Protein AF-A0A6B3H6E8-F1 (afdb_monomer_lite)

pLDDT: mean 89.11, std 13.51, range [50.22, 98.25]

Secondary structure (DSSP, 8-state):
-EEEEPPP-S-S-S-S-EEEEEEEEEEE-SS--TT-EEEEEEEEEEEE----TTSSS-EEEEEEEEEEE-SS-EEEE-HHHHHHPPPPTTTTTHHHHHHHHHHT-GGGHHHHHTT-SSPPPTT--EEEEEEEETTEEEEEEE-SS-EEEEEEE-SS------

Foldseek 3Di:
DEAEDEDDPPPDDPDWDWAKDKDKDWQAFLDPDPPRTAKIKIWIFTWTDDDDPPDPDYTYTYGDWMWMQGPVGIDTDDPVNVVPDDDFQCVVCWSVVQVCCVPVNVVCQVVLLVQDPPRDDPQFPDWGFNTDTQFFTWIWGDHPVDIDITTDGDPGGDPHDD

Sequence (162 aa):
HIHLHAPDDGNHAPSAERVPARLEFTDIAATPVRDRLRARVTVTGLLASPYSTDTEQSTCMEFGQAVLEDAEGRTFVTLEELEEAETDPIAACEAGMLTHLVDDHAELVPLLLRLVHPRPERGMTRAVPLAMDRYGVTLRLEYPNAHEDVRLPFPRPVTEID

Structure (mmCIF, N/CA/C/O backbone):
data_AF-A0A6B3H6E8-F1
#
_entry.id   AF-A0A6B3H6E8-F1
#
loop_
_atom_site.group_PDB
_atom_site.id
_atom_site.type_symbol
_atom_site.label_atom_id
_atom_site.label_alt_id
_atom_site.label_comp_id
_atom_site.label_asym_id
_atom_site.label_entity_id
_atom_site.label_seq_id
_atom_site.pdbx_PDB_ins_code
_atom_site.Cartn_x
_atom_site.Cartn_y
_atom_site.Cartn_z
_atom_site.occupancy
_atom_site.B_iso_or_equiv
_atom_site.auth_seq_id
_atom_site.auth_comp_id
_atom_site.auth_asym_id
_atom_site.auth_atom_id
_atom_site.pdbx_PDB_model_num
ATOM 1 N N . HIS A 1 1 ? 13.146 10.161 -15.178 1.00 69.50 1 HIS A N 1
ATOM 2 C CA . HIS A 1 1 ? 12.179 9.039 -15.150 1.00 69.50 1 HIS A CA 1
ATOM 3 C C . HIS A 1 1 ? 12.819 7.789 -15.749 1.00 69.50 1 HIS A C 1
ATOM 5 O O . HIS A 1 1 ? 13.715 7.937 -16.573 1.00 69.50 1 HIS A O 1
ATOM 11 N N . ILE A 1 2 ? 12.451 6.583 -15.305 1.00 77.94 2 ILE A N 1
ATOM 12 C CA . ILE A 1 2 ? 12.916 5.329 -15.924 1.00 77.94 2 ILE A CA 1
ATOM 13 C C . ILE A 1 2 ? 11.745 4.732 -16.694 1.00 77.94 2 ILE A C 1
ATOM 15 O O . ILE A 1 2 ? 10.659 4.625 -16.132 1.00 77.94 2 ILE A O 1
ATOM 19 N N . HIS A 1 3 ? 11.972 4.363 -17.952 1.00 83.81 3 HIS A N 1
ATOM 20 C CA . HIS A 1 3 ? 10.972 3.705 -18.791 1.00 83.81 3 HIS A CA 1
ATOM 21 C C . HIS A 1 3 ? 11.339 2.240 -18.948 1.00 83.81 3 HIS A C 1
ATOM 23 O O . HIS A 1 3 ? 12.437 1.917 -19.413 1.00 83.81 3 HIS A O 1
ATOM 29 N N . LEU A 1 4 ? 10.428 1.370 -18.525 1.00 86.25 4 LEU A N 1
ATOM 30 C CA . LEU A 1 4 ? 10.544 -0.066 -18.728 1.00 86.25 4 LEU A CA 1
ATOM 31 C C . LEU A 1 4 ? 10.110 -0.393 -20.158 1.00 86.25 4 LEU A C 1
ATOM 33 O O . LEU A 1 4 ? 9.165 0.201 -20.668 1.00 86.25 4 LEU A O 1
ATOM 37 N N . HIS A 1 5 ? 10.809 -1.315 -20.807 1.00 84.19 5 HIS A N 1
ATOM 38 C CA . HIS A 1 5 ? 10.399 -1.867 -22.095 1.00 84.19 5 HIS A CA 1
ATOM 39 C C . HIS A 1 5 ? 10.593 -3.377 -22.096 1.00 84.19 5 HIS A C 1
ATOM 41 O O . HIS A 1 5 ? 11.414 -3.908 -21.340 1.00 84.19 5 HIS A O 1
ATOM 47 N N . ALA A 1 6 ? 9.834 -4.052 -22.955 1.00 83.94 6 ALA A N 1
ATOM 48 C CA . ALA A 1 6 ? 9.992 -5.475 -23.188 1.00 83.94 6 ALA A CA 1
ATOM 49 C C . ALA A 1 6 ? 11.427 -5.801 -23.651 1.00 83.94 6 ALA A C 1
ATOM 51 O O . ALA A 1 6 ? 12.063 -4.965 -24.307 1.00 83.94 6 ALA A O 1
ATOM 52 N N . PRO A 1 7 ? 11.940 -6.999 -23.323 1.00 78.38 7 PRO A N 1
ATOM 53 C CA . PRO A 1 7 ? 13.197 -7.482 -23.875 1.00 78.38 7 PRO A CA 1
ATOM 54 C C . PRO A 1 7 ? 13.175 -7.432 -25.406 1.00 78.38 7 PRO A C 1
ATOM 56 O O . PRO A 1 7 ? 12.206 -7.840 -26.038 1.00 78.38 7 PRO A O 1
ATOM 59 N N . ASP A 1 8 ? 14.236 -6.885 -25.999 1.00 70.69 8 ASP A N 1
ATOM 60 C CA . ASP A 1 8 ? 14.385 -6.798 -27.455 1.00 70.69 8 ASP A CA 1
ATOM 61 C C . ASP A 1 8 ? 14.582 -8.209 -28.031 1.00 70.69 8 ASP A C 1
ATOM 63 O O . ASP A 1 8 ? 15.484 -8.929 -27.599 1.00 70.69 8 ASP A O 1
ATOM 67 N N . ASP A 1 9 ? 13.807 -8.577 -29.056 1.00 61.03 9 ASP A N 1
ATOM 68 C CA . ASP A 1 9 ? 13.874 -9.877 -29.754 1.00 61.03 9 ASP A CA 1
ATOM 69 C C . ASP A 1 9 ? 15.199 -10.096 -30.530 1.00 61.03 9 ASP A C 1
ATOM 71 O O . ASP A 1 9 ? 15.347 -11.043 -31.305 1.00 61.03 9 ASP A O 1
ATOM 75 N N . GLY A 1 10 ? 16.192 -9.220 -30.344 1.00 55.22 10 GLY A N 1
ATOM 76 C CA . GLY A 1 10 ? 17.532 -9.335 -30.917 1.00 55.22 10 GLY A CA 1
ATOM 77 C C . GLY A 1 10 ? 17.639 -8.885 -32.375 1.00 55.22 10 GLY A C 1
ATOM 78 O O . GLY A 1 10 ? 18.626 -9.210 -33.035 1.00 55.22 10 GLY A O 1
ATOM 79 N N . ASN A 1 11 ? 16.653 -8.143 -32.893 1.00 50.91 11 ASN A N 1
ATOM 80 C CA . ASN A 1 11 ? 16.616 -7.730 -34.302 1.00 50.91 11 ASN A CA 1
ATOM 81 C C . ASN A 1 11 ? 17.243 -6.343 -34.570 1.00 50.91 11 ASN A C 1
ATOM 83 O O . ASN A 1 11 ? 17.236 -5.871 -35.709 1.00 50.91 11 ASN A O 1
ATOM 87 N N . HIS A 1 12 ? 17.810 -5.693 -33.546 1.00 50.56 12 HIS A N 1
ATOM 88 C CA . HIS A 1 12 ? 18.496 -4.405 -33.662 1.00 50.56 12 HIS A CA 1
ATOM 89 C C . HIS A 1 12 ? 20.021 -4.554 -33.544 1.00 50.56 12 HIS A C 1
ATOM 91 O O . HIS A 1 12 ? 20.542 -5.331 -32.745 1.00 50.56 12 HIS A O 1
ATOM 97 N N . ALA A 1 13 ? 20.751 -3.808 -34.383 1.00 50.53 13 ALA A N 1
ATOM 98 C CA . ALA A 1 13 ? 22.213 -3.816 -34.444 1.00 50.53 13 ALA A CA 1
ATOM 99 C C . ALA A 1 13 ? 22.861 -3.537 -33.064 1.00 50.53 13 ALA A C 1
ATOM 101 O O . ALA A 1 13 ? 22.312 -2.768 -32.274 1.00 50.53 13 ALA A O 1
ATOM 102 N N . PRO A 1 14 ? 24.043 -4.109 -32.758 1.00 56.84 14 PRO A N 1
ATOM 103 C CA . PRO A 1 14 ? 24.656 -3.973 -31.442 1.00 56.84 14 PRO A CA 1
ATOM 104 C C . PRO A 1 14 ? 25.255 -2.571 -31.304 1.00 56.84 14 PRO A C 1
ATOM 106 O O . PRO A 1 14 ? 26.326 -2.307 -31.850 1.00 56.84 14 PRO A O 1
ATOM 109 N N . SER A 1 15 ? 24.581 -1.647 -30.614 1.00 57.75 15 SER A N 1
ATOM 110 C CA . SER A 1 15 ? 25.103 -0.274 -30.508 1.00 57.75 15 SER A CA 1
ATOM 111 C C . SER A 1 15 ? 24.977 0.409 -29.146 1.00 57.75 15 SER A C 1
ATOM 113 O O . SER A 1 15 ? 25.135 1.623 -29.082 1.00 57.75 15 SER A O 1
ATOM 115 N N . ALA A 1 16 ? 24.772 -0.323 -28.049 1.00 60.94 16 ALA A N 1
ATOM 116 C CA . ALA A 1 16 ? 24.814 0.267 -26.710 1.00 60.94 16 ALA A CA 1
ATOM 117 C C . ALA A 1 16 ? 25.364 -0.712 -25.669 1.00 60.94 16 ALA A C 1
ATOM 119 O O . ALA A 1 16 ? 24.997 -1.888 -25.655 1.00 60.94 16 ALA A O 1
ATOM 120 N N . GLU A 1 17 ? 26.232 -0.218 -24.785 1.00 70.00 17 GLU A N 1
ATOM 121 C CA . GLU A 1 17 ? 26.650 -0.931 -23.577 1.00 70.00 17 GLU A CA 1
ATOM 122 C C . GLU A 1 17 ? 25.407 -1.215 -22.720 1.00 70.00 17 GLU A C 1
ATOM 124 O O . GLU A 1 17 ? 24.697 -0.289 -22.321 1.00 70.00 17 GLU A O 1
ATOM 129 N N . ARG A 1 18 ? 25.117 -2.502 -22.487 1.00 77.38 18 ARG A N 1
ATOM 130 C CA . ARG A 1 18 ? 24.018 -2.942 -21.622 1.00 77.38 18 ARG A CA 1
ATOM 131 C C . ARG A 1 18 ? 24.553 -3.155 -20.214 1.00 77.38 18 ARG A C 1
ATOM 133 O O . ARG A 1 18 ? 25.409 -4.013 -20.001 1.00 77.38 18 ARG A O 1
ATOM 140 N N . VAL A 1 19 ? 24.046 -2.387 -19.257 1.00 88.12 19 VAL A N 1
ATOM 141 C CA . VAL A 1 19 ? 24.495 -2.426 -17.859 1.00 88.12 19 VAL A CA 1
ATOM 142 C C . VAL A 1 19 ? 23.414 -3.080 -17.000 1.00 88.12 19 VAL A C 1
ATOM 144 O O . VAL A 1 19 ? 22.313 -2.534 -16.918 1.00 88.12 19 VAL A O 1
ATOM 147 N N . PRO A 1 20 ? 23.680 -4.219 -16.333 1.00 91.31 20 PRO A N 1
ATOM 148 C CA . PRO A 1 20 ? 22.740 -4.792 -15.378 1.00 91.31 20 PRO A CA 1
ATOM 149 C C . PRO A 1 20 ? 22.399 -3.801 -14.268 1.00 91.31 20 PRO A C 1
ATOM 151 O O . PRO A 1 20 ? 23.289 -3.215 -13.651 1.00 91.31 20 PRO A O 1
ATOM 154 N N . ALA A 1 21 ? 21.110 -3.638 -13.998 1.00 91.50 21 ALA A N 1
ATOM 155 C CA . ALA A 1 21 ? 20.614 -2.716 -12.991 1.00 91.50 21 ALA A CA 1
ATOM 156 C C . ALA A 1 21 ? 19.526 -3.344 -12.125 1.00 91.50 21 ALA A C 1
ATOM 158 O O . ALA A 1 21 ? 18.790 -4.244 -12.540 1.00 91.50 21 ALA A O 1
ATOM 159 N N . ARG A 1 22 ? 19.434 -2.824 -10.900 1.00 95.12 22 ARG A N 1
ATOM 160 C CA . ARG A 1 22 ? 18.408 -3.153 -9.917 1.00 95.12 22 ARG A CA 1
ATOM 161 C C . ARG A 1 22 ? 17.840 -1.862 -9.344 1.00 95.12 22 ARG A C 1
ATOM 163 O O . ARG A 1 22 ? 18.594 -1.031 -8.843 1.00 95.12 22 ARG A O 1
ATOM 170 N N . LEU A 1 23 ? 16.526 -1.719 -9.418 1.00 94.50 23 LEU A N 1
ATOM 171 C CA . LEU A 1 23 ? 15.762 -0.638 -8.813 1.00 94.50 23 LEU A CA 1
ATOM 172 C C . LEU A 1 23 ? 15.026 -1.199 -7.601 1.00 94.50 23 LEU A C 1
ATOM 174 O O . LEU A 1 23 ? 14.370 -2.233 -7.707 1.00 94.50 23 LEU A O 1
ATOM 178 N N . GLU A 1 24 ? 15.144 -0.528 -6.461 1.00 96.62 24 GLU A N 1
ATOM 179 C CA . GLU A 1 24 ? 14.449 -0.896 -5.227 1.00 96.62 24 GLU A CA 1
ATOM 180 C C . GLU A 1 24 ? 13.543 0.258 -4.804 1.00 96.62 24 GLU A C 1
ATOM 182 O O . GLU A 1 24 ? 14.010 1.366 -4.535 1.00 96.62 24 GLU A O 1
ATOM 187 N N . PHE A 1 25 ? 12.244 -0.012 -4.734 1.00 95.62 25 PHE A N 1
ATOM 188 C CA . PHE A 1 25 ? 11.224 0.912 -4.260 1.00 95.62 25 PHE A CA 1
ATOM 189 C C . PHE A 1 25 ? 10.725 0.413 -2.915 1.00 95.62 25 PHE A C 1
ATOM 191 O O . PHE A 1 25 ? 10.404 -0.762 -2.763 1.00 95.62 25 PHE A O 1
ATOM 198 N N . THR A 1 26 ? 10.697 1.295 -1.926 1.00 96.75 26 THR A N 1
ATOM 199 C CA . THR A 1 26 ? 10.308 0.950 -0.559 1.00 96.75 26 THR A CA 1
ATOM 200 C C . THR A 1 26 ? 9.131 1.819 -0.170 1.00 96.75 26 THR A C 1
ATOM 202 O O . THR A 1 26 ? 9.270 3.039 -0.098 1.00 96.75 26 THR A O 1
ATOM 205 N N . ASP A 1 27 ? 7.993 1.188 0.084 1.00 96.50 27 ASP A N 1
ATOM 206 C CA . ASP A 1 27 ? 6.793 1.862 0.543 1.00 96.50 27 ASP A CA 1
ATOM 207 C C . ASP A 1 27 ? 6.737 1.855 2.077 1.00 96.50 27 ASP A C 1
ATOM 209 O O . ASP A 1 27 ? 6.699 0.803 2.725 1.00 96.50 27 ASP A O 1
ATOM 213 N N . ILE A 1 28 ? 6.779 3.050 2.662 1.00 96.88 28 ILE A N 1
ATOM 214 C CA . ILE A 1 28 ? 6.848 3.270 4.104 1.00 96.88 28 ILE A CA 1
ATOM 215 C C . ILE A 1 28 ? 5.562 3.953 4.559 1.00 96.88 28 ILE A C 1
ATOM 217 O O . ILE A 1 28 ? 5.200 5.004 4.036 1.00 96.88 28 ILE A O 1
ATOM 221 N N . ALA A 1 29 ? 4.917 3.399 5.585 1.00 96.81 29 ALA A N 1
ATOM 222 C CA . ALA A 1 29 ? 3.712 3.969 6.173 1.00 96.81 29 ALA A CA 1
ATOM 223 C C . ALA A 1 29 ? 3.940 5.422 6.628 1.00 96.81 29 ALA A C 1
ATOM 225 O O . ALA A 1 29 ? 4.937 5.730 7.291 1.00 96.81 29 ALA A O 1
ATOM 226 N N . ALA A 1 30 ? 2.985 6.297 6.306 1.00 95.94 30 ALA A N 1
ATOM 227 C CA . ALA A 1 30 ? 3.048 7.722 6.634 1.00 95.94 30 ALA A CA 1
ATOM 228 C C . ALA A 1 30 ? 2.897 7.996 8.142 1.00 95.94 30 ALA A C 1
ATOM 230 O O . ALA A 1 30 ? 3.470 8.944 8.674 1.00 95.94 30 ALA A O 1
ATOM 231 N N . THR A 1 31 ? 2.153 7.146 8.850 1.00 95.25 31 THR A N 1
ATOM 232 C CA . THR A 1 31 ? 1.894 7.290 10.289 1.00 95.25 31 THR A CA 1
ATOM 233 C C . THR A 1 31 ? 2.962 6.597 11.148 1.00 95.25 31 THR A C 1
ATOM 235 O O . THR A 1 31 ? 3.538 5.593 10.718 1.00 95.25 31 THR A O 1
ATOM 238 N N . PRO A 1 32 ? 3.195 7.044 12.397 1.00 93.56 32 PRO A N 1
ATOM 239 C CA . PRO A 1 32 ? 4.156 6.416 13.302 1.00 93.56 32 PRO A CA 1
ATOM 240 C C . PRO A 1 32 ? 3.614 5.093 13.872 1.00 93.56 32 PRO A C 1
ATOM 242 O O . PRO A 1 32 ? 2.987 5.070 14.937 1.00 93.56 32 PRO A O 1
ATOM 245 N N . VAL A 1 33 ? 3.884 4.003 13.151 1.00 94.75 33 VAL A N 1
ATOM 246 C CA . VAL A 1 33 ? 3.537 2.614 13.501 1.00 94.75 33 VAL A CA 1
ATOM 247 C C . VAL A 1 33 ? 4.777 1.742 13.679 1.00 94.75 33 VAL A C 1
ATOM 249 O O . VAL A 1 33 ? 5.835 2.007 13.095 1.00 94.75 33 VAL A O 1
ATOM 252 N N . ARG A 1 34 ? 4.645 0.665 14.458 1.0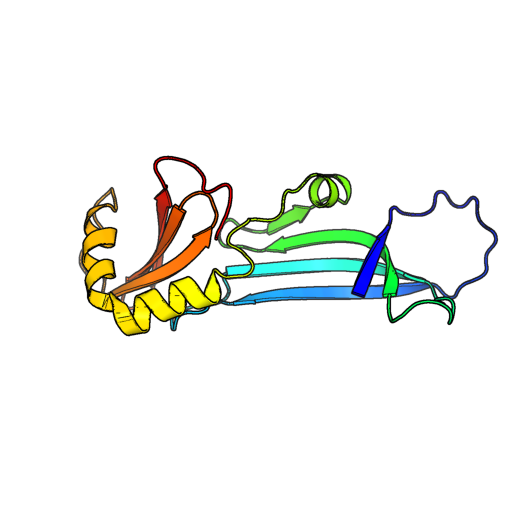0 93.00 34 ARG A N 1
ATOM 253 C CA . ARG A 1 34 ? 5.602 -0.448 14.471 1.00 93.00 34 ARG A CA 1
ATOM 254 C C . ARG A 1 34 ? 5.713 -1.050 13.067 1.00 93.00 34 ARG A C 1
ATOM 256 O O . ARG A 1 34 ? 4.711 -1.128 12.367 1.00 93.00 34 ARG A O 1
ATOM 263 N N . ASP A 1 35 ? 6.910 -1.494 12.677 1.00 93.88 35 ASP A N 1
ATOM 264 C CA . ASP A 1 35 ? 7.178 -2.219 11.422 1.00 93.88 35 ASP A CA 1
ATOM 265 C C . ASP A 1 35 ? 6.616 -1.520 10.172 1.0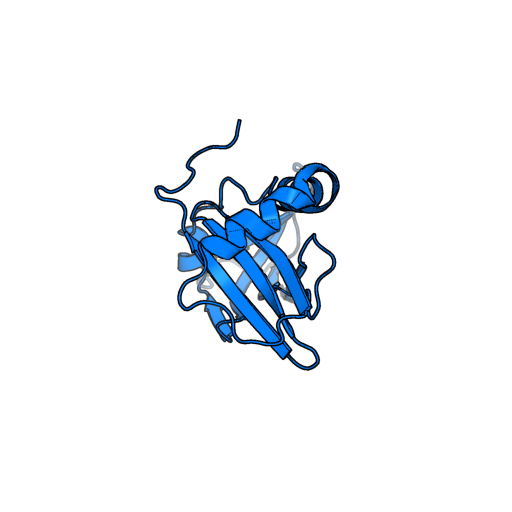0 93.88 35 ASP A C 1
ATOM 267 O O . ASP A 1 35 ? 5.921 -2.109 9.352 1.00 93.88 35 ASP A O 1
ATOM 271 N N . ARG A 1 36 ? 6.922 -0.225 10.033 1.00 95.50 36 ARG A N 1
ATOM 272 C CA . ARG A 1 36 ? 6.355 0.693 9.025 1.00 95.50 36 ARG A CA 1
ATOM 273 C C . ARG A 1 36 ? 6.633 0.372 7.546 1.00 95.50 36 ARG A C 1
ATOM 275 O O . ARG A 1 36 ? 6.271 1.177 6.697 1.00 95.50 36 ARG A O 1
ATOM 282 N N . LEU A 1 37 ? 7.324 -0.719 7.226 1.00 95.88 37 LEU A N 1
ATOM 283 C CA . LEU A 1 37 ? 7.523 -1.150 5.842 1.00 95.88 37 LEU A CA 1
ATOM 284 C C . LEU A 1 37 ? 6.244 -1.843 5.370 1.00 95.88 37 LEU A C 1
ATOM 286 O O . LEU A 1 37 ? 5.909 -2.897 5.900 1.00 95.88 37 LEU A O 1
ATOM 290 N N . ARG A 1 38 ? 5.539 -1.248 4.406 1.00 95.94 38 ARG A N 1
ATOM 291 C CA . ARG A 1 38 ? 4.298 -1.817 3.861 1.00 95.94 38 ARG A CA 1
ATOM 292 C C . ARG A 1 38 ? 4.589 -2.778 2.724 1.00 95.94 38 ARG A C 1
ATOM 294 O O . ARG A 1 38 ? 4.095 -3.897 2.724 1.00 95.94 38 ARG A O 1
ATOM 301 N N . ALA A 1 39 ? 5.435 -2.339 1.798 1.00 97.12 39 ALA A N 1
ATOM 302 C CA . ALA A 1 39 ? 5.846 -3.137 0.661 1.00 97.12 39 ALA A CA 1
ATOM 303 C C . ALA A 1 39 ? 7.244 -2.747 0.174 1.00 97.12 39 ALA A C 1
ATOM 305 O O . ALA A 1 39 ? 7.742 -1.642 0.415 1.00 97.12 39 ALA A O 1
ATOM 306 N N . ARG A 1 40 ? 7.884 -3.655 -0.556 1.00 98.00 40 ARG A N 1
ATOM 307 C CA . ARG A 1 40 ? 9.112 -3.398 -1.301 1.00 98.00 40 ARG A CA 1
ATOM 308 C C . ARG A 1 40 ? 9.017 -4.017 -2.681 1.00 98.00 40 ARG A C 1
ATOM 310 O O . ARG A 1 40 ? 8.729 -5.199 -2.813 1.00 98.00 40 ARG A O 1
ATOM 317 N N . VAL A 1 41 ? 9.315 -3.223 -3.700 1.00 97.75 41 VAL A N 1
ATOM 318 C CA . VAL A 1 41 ? 9.377 -3.683 -5.086 1.00 97.75 41 VAL A CA 1
ATOM 319 C C . VAL A 1 41 ? 10.822 -3.663 -5.541 1.00 97.75 41 VAL A C 1
ATOM 321 O O . VAL A 1 41 ? 11.500 -2.641 -5.445 1.00 97.75 41 VAL A O 1
ATOM 324 N N . THR A 1 42 ? 11.296 -4.792 -6.050 1.00 97.88 42 THR A N 1
ATOM 325 C CA . THR A 1 42 ? 12.607 -4.902 -6.686 1.00 97.88 42 THR A CA 1
ATOM 326 C C . THR A 1 42 ? 12.417 -5.177 -8.166 1.00 97.88 42 THR A C 1
ATOM 328 O O . THR A 1 42 ? 11.887 -6.224 -8.521 1.00 97.88 42 THR A O 1
ATOM 331 N N . VAL A 1 43 ? 12.886 -4.276 -9.028 1.00 96.69 43 VAL A N 1
ATOM 332 C CA . VAL A 1 43 ? 12.894 -4.456 -10.486 1.00 96.69 43 VAL A CA 1
ATOM 333 C C . VAL A 1 43 ? 14.329 -4.666 -10.945 1.00 96.69 43 VAL A C 1
ATOM 335 O O . VAL A 1 43 ? 15.215 -3.889 -10.596 1.00 96.69 43 VAL A O 1
ATOM 338 N N . THR A 1 44 ? 14.583 -5.709 -11.727 1.00 95.81 44 THR A N 1
ATOM 339 C CA . THR A 1 44 ? 15.904 -5.971 -12.320 1.00 95.81 44 THR A CA 1
ATOM 340 C C . THR A 1 44 ? 15.811 -6.056 -13.831 1.00 95.81 44 THR A C 1
ATOM 342 O O . THR A 1 44 ? 14.759 -6.386 -14.379 1.00 95.81 44 THR A O 1
ATOM 345 N N . GLY A 1 45 ? 16.912 -5.739 -14.500 1.00 93.56 45 GLY A N 1
ATOM 346 C CA . GLY A 1 45 ? 16.935 -5.604 -15.947 1.00 93.56 45 GLY A CA 1
ATOM 347 C C . GLY A 1 45 ? 18.246 -5.021 -16.449 1.00 93.56 45 GLY A C 1
ATOM 348 O O . GLY A 1 45 ? 19.238 -4.984 -15.715 1.00 93.56 45 GLY A O 1
ATOM 349 N N . LEU A 1 46 ? 18.249 -4.557 -17.694 1.00 91.62 46 LEU A N 1
ATOM 350 C CA . LEU A 1 46 ? 19.432 -3.995 -18.344 1.00 91.62 46 LEU A CA 1
ATOM 351 C C . LEU A 1 46 ? 19.179 -2.533 -18.716 1.00 91.62 46 LEU A C 1
ATOM 353 O O . LEU A 1 46 ? 18.222 -2.218 -19.413 1.00 91.62 46 LEU A O 1
ATOM 357 N N . LEU A 1 47 ? 20.043 -1.623 -18.278 1.00 87.00 47 LEU A N 1
ATOM 358 C CA . LEU A 1 47 ? 20.057 -0.250 -18.776 1.00 87.00 47 LEU A CA 1
ATOM 359 C C . LEU A 1 47 ? 20.737 -0.216 -20.141 1.00 87.00 47 LEU A C 1
ATOM 361 O O . LEU A 1 47 ? 21.825 -0.770 -20.298 1.00 87.00 47 LEU A O 1
ATOM 365 N N . ALA A 1 48 ? 20.132 0.482 -21.095 1.00 73.12 48 ALA A N 1
ATOM 366 C CA . ALA A 1 48 ? 20.758 0.811 -22.372 1.00 73.12 48 ALA A CA 1
ATOM 367 C C . ALA A 1 48 ? 21.168 2.298 -22.384 1.00 73.12 48 ALA A C 1
ATOM 369 O O . ALA A 1 48 ? 20.436 3.145 -21.871 1.00 73.12 48 ALA A O 1
ATOM 370 N N . SER A 1 49 ? 22.324 2.636 -22.969 1.00 58.66 49 SER A N 1
ATOM 371 C CA . SER A 1 49 ? 22.819 4.023 -23.098 1.00 58.66 49 SER A CA 1
ATOM 372 C C . SER A 1 49 ? 23.060 4.428 -24.570 1.00 58.66 49 SER A C 1
ATOM 374 O O . SER A 1 49 ? 23.635 3.606 -25.282 1.00 58.66 49 SER A O 1
ATOM 376 N N . PRO A 1 50 ? 22.755 5.667 -25.043 1.00 55.59 50 PRO A N 1
ATOM 377 C CA . PRO A 1 50 ? 22.053 6.760 -24.372 1.00 55.59 50 PRO A CA 1
ATOM 378 C C . PRO A 1 50 ? 20.861 7.357 -25.151 1.00 55.59 50 PRO A C 1
ATOM 380 O O . PRO A 1 50 ? 20.800 7.440 -26.374 1.00 55.59 50 PRO A O 1
ATOM 383 N N . TYR A 1 51 ? 19.956 7.875 -24.339 1.00 51.25 51 TYR A N 1
ATOM 384 C CA . TYR A 1 51 ? 19.151 9.076 -24.517 1.00 51.25 51 TYR A CA 1
ATOM 385 C C . TYR A 1 51 ? 19.629 10.134 -25.549 1.00 51.25 51 TYR A C 1
ATOM 387 O O . TYR A 1 51 ? 20.816 10.451 -25.619 1.00 51.25 51 TYR A O 1
ATOM 395 N N . SER A 1 52 ? 18.677 10.754 -26.267 1.00 50.53 52 SER A N 1
ATOM 396 C CA . SER A 1 52 ? 18.864 11.920 -27.156 1.00 50.53 52 SER A CA 1
ATOM 397 C C . SER A 1 52 ? 18.655 13.244 -26.401 1.00 50.53 52 SER A C 1
ATOM 399 O O . SER A 1 52 ? 17.730 13.367 -25.600 1.00 50.53 52 SER A O 1
ATOM 401 N N . THR A 1 53 ? 19.477 14.257 -26.690 1.00 50.22 53 THR A N 1
ATOM 402 C CA . THR A 1 53 ? 19.492 15.584 -26.037 1.00 50.22 53 THR A CA 1
ATOM 403 C C . THR A 1 53 ? 18.271 16.474 -26.315 1.00 50.22 53 THR A C 1
ATOM 405 O O . THR A 1 53 ? 18.228 17.588 -25.804 1.00 50.22 53 THR A O 1
ATOM 408 N N . ASP A 1 54 ? 17.291 16.010 -27.096 1.00 55.34 54 ASP A N 1
ATOM 409 C CA . ASP A 1 54 ? 16.068 16.768 -27.426 1.00 55.34 54 ASP A CA 1
ATOM 410 C C . ASP A 1 54 ? 14.920 16.585 -26.418 1.00 55.34 54 ASP A C 1
ATOM 412 O O . ASP A 1 54 ? 13.859 17.187 -26.568 1.00 55.34 54 ASP A O 1
ATOM 416 N N . THR A 1 55 ? 15.102 15.770 -25.376 1.00 53.53 55 THR A N 1
ATOM 417 C CA . THR A 1 55 ? 14.081 15.574 -24.335 1.00 53.53 55 THR A CA 1
ATOM 418 C C . THR A 1 55 ? 14.686 15.760 -22.944 1.00 53.53 55 THR A C 1
ATOM 420 O O . THR A 1 55 ? 15.885 15.576 -22.743 1.00 53.53 55 THR A O 1
ATOM 423 N N . GLU A 1 56 ? 13.875 16.151 -21.963 1.00 52.09 56 GLU A N 1
ATOM 424 C CA . GLU A 1 56 ? 14.301 16.266 -20.567 1.00 52.09 56 GLU A CA 1
ATOM 425 C C . GLU A 1 56 ? 14.155 14.911 -19.824 1.00 52.09 56 GLU A C 1
ATOM 427 O O . GLU A 1 56 ? 13.061 14.439 -19.529 1.00 52.09 56 GLU A O 1
ATOM 432 N N . GLN A 1 57 ? 15.299 14.274 -19.535 1.00 57.00 57 GLN A N 1
ATOM 433 C CA . GLN A 1 57 ? 15.579 13.270 -18.489 1.00 57.00 57 GLN A CA 1
ATOM 434 C C . GLN A 1 57 ? 14.750 11.962 -18.408 1.00 57.00 57 GLN A C 1
ATOM 436 O O . GLN A 1 57 ? 14.045 11.708 -17.420 1.00 57.00 57 GLN A O 1
ATOM 441 N N . SER A 1 58 ? 14.935 11.032 -19.352 1.00 60.66 58 SER A N 1
ATOM 442 C CA . SER A 1 58 ? 14.359 9.678 -19.258 1.00 60.66 58 SER A CA 1
ATOM 443 C C . SER A 1 58 ? 15.332 8.547 -19.646 1.00 60.66 58 SER A C 1
ATOM 445 O O . SER A 1 58 ? 15.800 8.501 -20.773 1.00 60.66 58 SER A O 1
ATOM 447 N N . THR A 1 59 ? 15.635 7.615 -18.731 1.00 74.56 59 THR A N 1
ATOM 448 C CA . THR A 1 59 ? 16.530 6.457 -18.974 1.00 74.56 59 THR A CA 1
ATOM 449 C C . THR A 1 59 ? 15.715 5.206 -19.308 1.00 74.56 59 THR A C 1
ATOM 451 O O . THR A 1 59 ? 14.793 4.873 -18.566 1.00 74.56 59 THR A O 1
ATOM 454 N N . CYS A 1 60 ? 16.057 4.481 -20.377 1.00 81.06 60 CYS A N 1
ATOM 455 C CA . CYS A 1 60 ? 15.385 3.227 -20.735 1.00 81.06 60 CYS A CA 1
ATOM 456 C C . CYS A 1 60 ? 16.023 2.019 -20.037 1.00 81.06 60 CYS A C 1
ATOM 458 O O . CYS A 1 60 ? 17.249 1.887 -19.987 1.00 81.06 60 CYS A O 1
ATOM 460 N N . MET A 1 61 ? 15.178 1.119 -19.539 1.00 87.69 61 MET A N 1
ATOM 461 C CA . MET A 1 61 ? 15.567 -0.132 -18.898 1.00 87.69 61 MET A CA 1
ATOM 462 C C . MET A 1 61 ? 14.782 -1.292 -19.502 1.00 87.69 61 MET A C 1
ATOM 464 O O . MET A 1 61 ? 13.556 -1.268 -19.535 1.00 87.69 61 MET A O 1
ATOM 468 N N . GLU A 1 62 ? 15.497 -2.294 -19.991 1.00 90.81 62 GLU A N 1
ATOM 469 C CA . GLU A 1 62 ? 14.931 -3.555 -20.453 1.00 90.81 62 GLU A CA 1
ATOM 470 C C . GLU A 1 62 ? 14.453 -4.339 -19.234 1.00 90.81 62 GLU A C 1
ATOM 472 O O . GLU A 1 62 ? 15.236 -4.570 -18.307 1.00 90.81 62 GLU A O 1
ATOM 477 N N . PHE A 1 63 ? 13.179 -4.715 -19.207 1.00 92.62 63 PHE A N 1
ATOM 478 C CA . PHE A 1 63 ? 12.595 -5.426 -18.080 1.00 92.62 63 PHE A CA 1
ATOM 479 C C . PHE A 1 63 ? 13.085 -6.876 -18.030 1.00 92.62 63 PHE A C 1
ATOM 481 O O . PHE A 1 63 ? 12.911 -7.633 -18.980 1.00 92.62 63 PHE A O 1
ATOM 488 N N . GLY A 1 64 ? 13.670 -7.279 -16.900 1.00 93.56 64 GLY A N 1
ATOM 489 C CA . GLY A 1 64 ? 14.009 -8.675 -16.628 1.00 93.56 64 GLY A CA 1
ATOM 490 C C . GLY A 1 64 ? 12.969 -9.354 -15.739 1.00 93.56 64 GLY A C 1
ATOM 491 O O . GLY A 1 64 ? 12.372 -10.355 -16.117 1.00 93.56 64 GLY A O 1
ATOM 492 N N . GLN A 1 65 ? 12.773 -8.821 -14.534 1.00 95.06 65 GLN A N 1
ATOM 493 C CA . GLN A 1 65 ? 11.802 -9.325 -13.554 1.00 95.06 65 GLN A CA 1
ATOM 494 C C . GLN A 1 65 ? 11.474 -8.239 -12.530 1.00 95.06 65 GLN A C 1
ATOM 496 O O . GLN A 1 65 ? 12.337 -7.411 -12.207 1.00 95.06 65 GLN A O 1
ATOM 501 N N . ALA A 1 66 ? 10.277 -8.311 -11.954 1.00 97.50 66 ALA A N 1
ATOM 502 C CA . ALA A 1 66 ? 9.907 -7.574 -10.758 1.00 97.50 66 ALA A CA 1
ATOM 503 C C . ALA A 1 66 ? 9.459 -8.533 -9.650 1.00 97.50 66 ALA A C 1
ATOM 505 O O . ALA A 1 66 ? 8.814 -9.549 -9.906 1.00 97.50 66 ALA A O 1
ATOM 506 N N . VAL A 1 67 ? 9.818 -8.206 -8.412 1.00 98.25 67 VAL A N 1
ATOM 507 C CA . VAL A 1 67 ? 9.379 -8.911 -7.205 1.00 98.25 67 VAL A CA 1
ATOM 508 C C . VAL A 1 67 ? 8.739 -7.896 -6.273 1.00 98.25 67 VAL A C 1
ATOM 510 O O . VAL A 1 67 ? 9.398 -6.926 -5.893 1.00 98.25 67 VAL A O 1
ATOM 513 N N . LEU A 1 68 ? 7.483 -8.134 -5.909 1.00 98.00 68 LEU A N 1
ATOM 514 C CA . LEU A 1 68 ? 6.762 -7.427 -4.855 1.00 98.00 68 LEU A CA 1
ATOM 515 C C . LEU A 1 68 ? 6.872 -8.241 -3.562 1.00 98.00 68 LEU A C 1
ATOM 517 O O . LEU A 1 68 ? 6.583 -9.436 -3.552 1.00 98.00 68 LEU A O 1
ATOM 521 N N . GLU A 1 69 ? 7.325 -7.600 -2.489 1.00 98.12 69 GLU A N 1
ATOM 522 C CA . GLU A 1 69 ? 7.320 -8.137 -1.130 1.00 98.12 69 GLU A CA 1
ATOM 523 C C . GLU A 1 69 ? 6.391 -7.284 -0.256 1.00 98.12 69 GLU A C 1
ATOM 525 O O . GLU A 1 69 ? 6.657 -6.095 -0.092 1.00 98.12 69 GLU A O 1
ATOM 530 N N . ASP A 1 70 ? 5.351 -7.872 0.327 1.00 95.44 70 ASP A N 1
ATOM 531 C CA . ASP A 1 70 ? 4.361 -7.218 1.197 1.00 95.44 70 ASP A CA 1
ATOM 532 C C . ASP A 1 70 ? 4.002 -8.113 2.406 1.00 95.44 70 ASP A C 1
ATOM 534 O O . ASP A 1 70 ? 4.776 -9.000 2.788 1.00 95.44 70 ASP A O 1
ATOM 538 N N . ALA A 1 71 ? 2.873 -7.844 3.070 1.00 89.69 71 ALA A N 1
ATOM 539 C CA . ALA A 1 71 ? 2.420 -8.615 4.228 1.00 89.69 71 ALA A CA 1
ATOM 540 C C . ALA A 1 71 ? 1.949 -10.032 3.847 1.00 89.69 71 ALA A C 1
ATOM 542 O O . ALA A 1 71 ? 2.026 -10.952 4.666 1.00 89.69 71 ALA A O 1
ATOM 543 N N . GLU A 1 72 ? 1.487 -10.216 2.612 1.00 90.88 72 GLU A N 1
ATOM 544 C CA . GLU A 1 72 ? 1.009 -11.474 2.050 1.00 90.88 72 GLU A CA 1
ATOM 545 C C . GLU A 1 72 ? 2.165 -12.375 1.596 1.00 90.88 72 GLU A C 1
ATOM 547 O O . GLU A 1 72 ? 2.043 -13.605 1.606 1.00 90.88 72 GLU A O 1
ATOM 552 N N . GLY A 1 73 ? 3.313 -11.790 1.256 1.00 94.69 73 GLY A N 1
ATOM 553 C CA . GLY A 1 73 ? 4.556 -12.514 1.040 1.00 94.69 73 GLY A CA 1
ATOM 554 C C . GLY A 1 73 ? 5.360 -11.958 -0.121 1.00 94.69 73 GLY A C 1
ATOM 555 O O . GLY A 1 73 ? 5.581 -10.759 -0.222 1.00 94.69 73 GLY A O 1
ATOM 556 N N . ARG A 1 74 ? 5.887 -12.851 -0.965 1.00 97.38 74 ARG A N 1
ATOM 557 C CA . ARG A 1 74 ? 6.673 -12.475 -2.146 1.00 97.38 74 ARG A CA 1
ATOM 558 C C . ARG A 1 74 ? 6.008 -12.991 -3.401 1.00 97.38 74 ARG A C 1
ATOM 560 O O . ARG A 1 74 ? 5.793 -14.199 -3.513 1.00 97.38 74 ARG A O 1
ATOM 567 N N . THR A 1 75 ? 5.810 -12.103 -4.361 1.00 97.62 75 THR A N 1
ATOM 568 C CA . THR A 1 75 ? 5.161 -12.424 -5.629 1.00 97.62 75 THR A CA 1
ATOM 569 C C . THR A 1 75 ? 5.969 -11.845 -6.782 1.00 97.62 75 THR A C 1
ATOM 571 O O . THR A 1 75 ? 6.515 -10.744 -6.690 1.00 97.62 75 THR A O 1
ATOM 574 N N . PHE A 1 76 ? 6.088 -12.611 -7.865 1.00 97.19 76 PHE A N 1
ATOM 575 C CA . PHE A 1 76 ? 6.654 -12.105 -9.111 1.00 97.19 76 PHE A CA 1
ATOM 576 C C . PHE A 1 76 ? 5.601 -11.288 -9.844 1.00 97.19 76 PHE A C 1
ATOM 578 O O . PHE A 1 76 ? 4.451 -11.706 -9.907 1.00 97.19 76 PHE A O 1
ATOM 585 N N . VAL A 1 77 ? 6.021 -10.159 -10.402 1.00 96.19 77 VAL A N 1
ATOM 586 C CA . VAL A 1 77 ? 5.179 -9.313 -11.243 1.00 96.19 77 VAL A CA 1
ATOM 587 C C . VAL A 1 77 ? 5.807 -9.274 -12.628 1.00 96.19 77 VAL A C 1
ATOM 589 O O . VAL A 1 77 ? 7.006 -9.016 -12.777 1.00 96.19 77 VAL A O 1
ATOM 592 N N . THR A 1 78 ? 5.015 -9.600 -13.636 1.00 94.75 78 THR A N 1
ATOM 593 C CA . THR A 1 78 ? 5.400 -9.551 -15.046 1.00 94.75 78 THR A CA 1
ATOM 594 C C . THR A 1 78 ? 5.309 -8.125 -15.589 1.00 94.75 78 THR A C 1
ATOM 596 O O . THR A 1 78 ? 4.729 -7.238 -14.964 1.00 94.75 78 THR A O 1
ATOM 599 N N . LEU A 1 79 ? 5.904 -7.886 -16.761 1.00 94.12 79 LEU A N 1
ATOM 600 C CA . LEU A 1 79 ? 5.762 -6.591 -17.428 1.00 94.12 79 LEU A CA 1
ATOM 601 C C . LEU A 1 79 ? 4.304 -6.334 -17.841 1.00 94.12 79 LEU A C 1
ATOM 603 O O . LEU A 1 79 ? 3.822 -5.230 -17.641 1.00 94.12 79 LEU A O 1
ATOM 607 N N . GLU A 1 80 ? 3.606 -7.359 -18.338 1.00 93.62 80 GLU A N 1
ATOM 608 C CA . GLU A 1 80 ? 2.190 -7.278 -18.724 1.00 93.62 80 GLU A CA 1
ATOM 609 C C . GLU A 1 80 ? 1.307 -6.904 -17.524 1.00 93.62 80 GLU A C 1
ATOM 611 O O . GLU A 1 80 ? 0.559 -5.938 -17.599 1.00 93.62 80 GLU A O 1
ATOM 616 N N . GLU A 1 81 ? 1.479 -7.560 -16.369 1.00 95.00 81 GLU A N 1
ATOM 617 C CA . GLU A 1 81 ? 0.748 -7.201 -15.142 1.00 95.00 81 GLU A CA 1
ATOM 618 C C . GLU A 1 81 ? 1.030 -5.759 -14.682 1.00 95.00 81 GLU A C 1
ATOM 620 O O . GLU A 1 81 ? 0.133 -5.100 -14.162 1.00 95.00 81 GLU A O 1
ATOM 625 N N . LEU A 1 82 ? 2.258 -5.250 -14.866 1.00 92.06 82 LEU A N 1
ATOM 626 C CA . LEU A 1 82 ? 2.589 -3.849 -14.566 1.00 92.06 82 LEU A CA 1
ATOM 627 C C . LEU A 1 82 ? 1.932 -2.870 -15.547 1.00 92.06 82 LEU A C 1
ATOM 629 O O . LEU A 1 82 ? 1.532 -1.786 -15.130 1.00 92.06 82 LEU A O 1
ATOM 633 N N . GLU A 1 83 ? 1.853 -3.224 -16.830 1.00 92.19 83 GLU A N 1
ATOM 634 C CA . GLU A 1 83 ? 1.238 -2.401 -17.879 1.00 92.19 83 GLU A CA 1
ATOM 635 C C . GLU A 1 83 ? -0.294 -2.376 -17.772 1.00 92.19 83 GLU A C 1
ATOM 637 O O . GLU A 1 83 ? -0.909 -1.343 -18.038 1.00 92.19 83 GLU A O 1
ATOM 642 N N . GLU A 1 84 ? -0.907 -3.486 -17.354 1.00 95.19 84 GLU A N 1
ATOM 643 C CA . GLU A 1 84 ? -2.354 -3.607 -17.146 1.00 95.19 84 GLU A CA 1
ATOM 644 C C . GLU A 1 84 ? -2.830 -3.007 -15.813 1.00 95.19 84 GLU A C 1
ATOM 646 O O . GLU A 1 84 ? -4.013 -2.691 -15.661 1.00 95.19 84 GLU A O 1
ATOM 651 N N . ALA A 1 85 ? -1.934 -2.846 -14.835 1.00 93.81 85 ALA A N 1
ATOM 652 C CA . ALA A 1 85 ? -2.290 -2.333 -13.520 1.00 93.81 85 ALA A CA 1
ATOM 653 C C . ALA A 1 85 ? -2.744 -0.866 -13.573 1.00 93.81 85 ALA A C 1
ATOM 655 O O . ALA A 1 85 ? -2.022 0.042 -13.986 1.00 93.81 85 ALA A O 1
ATOM 656 N N . GLU A 1 86 ? -3.937 -0.606 -13.042 1.00 93.69 86 GLU A N 1
ATOM 657 C CA . GLU A 1 86 ? -4.418 0.756 -12.844 1.00 93.69 86 GLU A CA 1
ATOM 658 C C . GLU A 1 86 ? -3.791 1.397 -11.601 1.00 93.69 86 GLU A C 1
ATOM 660 O O . GLU A 1 86 ? -3.843 0.850 -10.496 1.00 93.69 86 GLU A O 1
ATOM 665 N N . THR A 1 87 ? -3.298 2.627 -11.740 1.00 94.00 87 THR A N 1
ATOM 666 C CA . THR A 1 87 ? -2.818 3.419 -10.600 1.00 94.00 87 THR A CA 1
ATOM 667 C C . THR A 1 87 ? -3.959 3.756 -9.650 1.00 94.00 87 THR A C 1
ATOM 669 O O . THR A 1 87 ? -5.006 4.228 -10.091 1.00 94.00 87 THR A O 1
ATOM 672 N N . ASP A 1 88 ? -3.767 3.556 -8.346 1.00 96.06 88 ASP A N 1
ATOM 673 C CA . ASP A 1 88 ? -4.764 3.942 -7.346 1.00 96.06 88 ASP A CA 1
ATOM 674 C C . ASP A 1 88 ? -4.998 5.467 -7.327 1.00 96.06 88 ASP A C 1
ATOM 676 O O . ASP A 1 88 ? -4.025 6.213 -7.192 1.00 96.06 88 ASP A O 1
ATOM 680 N N . PRO A 1 89 ? -6.253 5.951 -7.441 1.00 96.19 89 PRO A N 1
ATOM 681 C CA . PRO A 1 89 ? -6.552 7.383 -7.447 1.00 96.19 89 PRO A CA 1
ATOM 682 C C . PRO A 1 89 ? -6.145 8.083 -6.144 1.00 96.19 89 PRO A C 1
ATOM 684 O O . PRO A 1 89 ? -5.883 9.282 -6.157 1.00 96.19 89 PRO A O 1
ATOM 687 N N . ILE A 1 90 ? -6.057 7.351 -5.028 1.00 96.00 90 ILE A N 1
ATOM 688 C CA . ILE A 1 90 ? -5.696 7.892 -3.713 1.00 96.00 90 ILE A CA 1
ATOM 689 C C . ILE A 1 90 ? -4.174 7.911 -3.512 1.00 96.00 90 ILE A C 1
ATOM 691 O O . ILE A 1 90 ? -3.686 8.663 -2.672 1.00 96.00 90 ILE A O 1
ATOM 695 N N . ALA A 1 91 ? -3.389 7.152 -4.288 1.00 94.94 91 ALA A N 1
ATOM 696 C CA . ALA A 1 91 ? -1.958 6.946 -4.025 1.00 94.94 91 ALA A CA 1
ATOM 697 C C . ALA A 1 91 ? -1.161 8.252 -3.850 1.00 94.94 91 ALA A C 1
ATOM 699 O O . ALA A 1 91 ? -0.296 8.344 -2.981 1.00 94.94 91 ALA A O 1
ATOM 700 N N . ALA A 1 92 ? -1.468 9.285 -4.643 1.00 95.12 92 ALA A N 1
ATOM 701 C CA . ALA A 1 92 ? -0.763 10.565 -4.584 1.00 95.12 92 ALA A CA 1
ATOM 702 C C . ALA A 1 92 ? -1.057 11.378 -3.308 1.00 95.12 92 ALA A C 1
ATOM 704 O O . ALA A 1 92 ? -0.218 12.172 -2.881 1.00 95.12 92 ALA A O 1
ATOM 705 N N . CYS A 1 93 ? -2.231 11.199 -2.696 1.00 96.06 93 CYS A N 1
ATOM 706 C CA . CYS A 1 93 ? -2.675 11.955 -1.523 1.00 96.06 93 CYS A CA 1
ATOM 707 C C . CYS A 1 93 ? -2.783 11.116 -0.241 1.00 96.06 93 CYS A C 1
ATOM 709 O O . CYS A 1 93 ? -2.955 11.690 0.835 1.00 96.06 93 CYS A O 1
ATOM 711 N N . GLU A 1 94 ? -2.649 9.790 -0.326 1.00 97.62 94 GLU A N 1
ATOM 712 C CA . GLU A 1 94 ? -2.796 8.844 0.785 1.00 97.62 94 GLU A CA 1
ATOM 713 C C . GLU A 1 94 ? -2.013 9.286 2.026 1.00 97.62 94 GLU A C 1
ATOM 715 O O . GLU A 1 94 ? -2.575 9.401 3.116 1.00 97.62 94 GLU A O 1
ATOM 720 N N . ALA A 1 95 ? -0.716 9.565 1.870 1.00 97.31 95 ALA A N 1
ATOM 721 C CA . ALA A 1 95 ? 0.144 9.935 2.989 1.00 97.31 95 ALA A CA 1
ATOM 722 C C . ALA A 1 95 ? -0.360 11.194 3.716 1.00 97.31 95 ALA A C 1
ATOM 724 O O . ALA A 1 95 ? -0.325 11.254 4.948 1.00 97.31 95 ALA A O 1
ATOM 725 N N . GLY A 1 96 ? -0.871 12.176 2.965 1.00 97.44 96 GLY A N 1
ATOM 726 C CA . GLY A 1 96 ? -1.484 13.382 3.517 1.00 97.44 96 GLY A CA 1
ATOM 727 C C . GLY A 1 96 ? -2.784 13.073 4.255 1.00 97.44 96 GLY A C 1
ATOM 728 O O . GLY A 1 96 ? -2.962 13.525 5.383 1.00 97.44 96 GLY A O 1
ATOM 729 N N . MET A 1 97 ? -3.649 12.240 3.669 1.00 96.44 97 MET A N 1
ATOM 730 C CA . MET A 1 97 ? -4.911 11.819 4.288 1.00 96.44 97 MET A CA 1
ATOM 731 C C . MET A 1 97 ? -4.691 11.067 5.604 1.00 96.44 97 MET A C 1
ATOM 733 O O . MET A 1 97 ? -5.352 11.360 6.599 1.00 96.44 97 MET A O 1
ATOM 737 N N . LEU A 1 98 ? -3.744 10.125 5.637 1.00 97.62 98 LEU A N 1
ATOM 738 C CA . LEU A 1 98 ? -3.420 9.355 6.840 1.00 97.62 98 LEU A CA 1
ATOM 739 C C . LEU A 1 98 ? -2.797 10.229 7.933 1.00 97.62 98 LEU A C 1
ATOM 741 O O . LEU A 1 98 ? -3.152 10.089 9.102 1.00 97.62 98 LEU A O 1
ATOM 745 N N . THR A 1 99 ? -1.893 11.137 7.559 1.00 97.00 99 THR A N 1
ATOM 746 C CA . THR A 1 99 ? -1.271 12.071 8.510 1.00 97.00 99 THR A CA 1
ATOM 747 C C . THR A 1 99 ? -2.324 13.005 9.102 1.00 97.00 99 THR A C 1
ATOM 749 O O . THR A 1 99 ? -2.437 13.096 10.320 1.00 97.00 99 THR A O 1
ATOM 752 N N . HIS A 1 100 ? -3.176 13.601 8.263 1.00 97.00 100 HIS A N 1
ATOM 753 C CA . HIS A 1 100 ? -4.284 14.450 8.703 1.00 97.00 100 HIS A CA 1
ATOM 754 C C . HIS A 1 100 ? -5.265 13.700 9.619 1.00 97.00 100 HIS A C 1
ATOM 756 O O . HIS A 1 100 ? -5.668 14.220 10.658 1.00 97.00 100 HIS A O 1
ATOM 762 N N . LEU A 1 101 ? -5.597 12.444 9.296 1.00 96.31 101 LEU A N 1
ATOM 763 C CA . LEU A 1 101 ? -6.442 11.605 10.147 1.00 96.31 101 LEU A CA 1
ATOM 764 C C . LEU A 1 101 ? -5.840 11.399 11.546 1.00 96.31 101 LEU A C 1
ATOM 766 O O . LEU A 1 101 ? -6.577 11.369 12.527 1.00 96.31 101 LEU A O 1
ATOM 770 N N . VAL A 1 102 ? -4.521 11.232 11.656 1.00 95.50 102 VAL A N 1
ATOM 771 C CA . VAL A 1 102 ? -3.857 11.009 12.950 1.00 95.50 102 VAL A CA 1
ATOM 772 C C . VAL A 1 102 ? -3.647 12.307 13.729 1.00 95.50 102 VAL A C 1
ATOM 774 O O . VAL A 1 102 ? -3.783 12.283 14.952 1.00 95.50 102 VAL A O 1
ATOM 777 N N . ASP A 1 103 ? -3.335 13.410 13.053 1.00 96.38 103 ASP A N 1
ATOM 778 C CA . ASP A 1 103 ? -2.980 14.674 13.705 1.00 96.38 103 ASP A CA 1
ATOM 779 C C . ASP A 1 103 ? -4.216 15.502 14.087 1.00 96.38 103 ASP A C 1
ATOM 781 O O . ASP A 1 103 ? -4.294 16.002 15.211 1.00 96.38 103 ASP A O 1
ATOM 785 N N . ASP A 1 104 ? -5.204 15.593 13.192 1.00 97.38 104 ASP A N 1
ATOM 786 C CA . ASP A 1 104 ? -6.369 16.472 13.358 1.00 97.38 104 ASP A CA 1
ATOM 787 C C . ASP A 1 104 ? -7.655 15.717 13.733 1.00 97.38 104 ASP A C 1
ATOM 789 O O . ASP A 1 104 ? -8.576 16.320 14.287 1.00 97.38 104 ASP A O 1
ATOM 793 N N . HIS A 1 105 ? -7.717 14.406 13.460 1.00 96.62 105 HIS A N 1
ATOM 794 C CA . HIS A 1 105 ? -8.934 13.591 13.597 1.00 96.62 105 HIS A CA 1
ATOM 795 C C . HIS A 1 105 ? -8.734 12.256 14.336 1.00 96.62 105 HIS A C 1
ATOM 797 O O . HIS A 1 105 ? -9.413 11.254 14.067 1.00 96.62 105 HIS A O 1
ATOM 803 N N . ALA A 1 106 ? -7.808 12.215 15.300 1.00 94.12 106 ALA A N 1
ATOM 804 C CA . ALA A 1 106 ? -7.488 11.003 16.059 1.00 94.12 106 ALA A CA 1
ATOM 805 C C . ALA A 1 106 ? -8.712 10.373 16.760 1.00 94.12 106 ALA A C 1
ATOM 807 O O . ALA A 1 106 ? -8.748 9.162 16.998 1.00 94.12 106 ALA A O 1
ATOM 808 N N . GLU A 1 107 ? -9.736 11.169 17.075 1.00 96.00 107 GLU A N 1
ATOM 809 C CA . GLU A 1 107 ? -11.006 10.730 17.655 1.00 96.00 107 GLU A CA 1
ATOM 810 C C . GLU A 1 107 ? -11.822 9.799 16.744 1.00 96.00 107 GLU A C 1
ATOM 812 O O . GLU A 1 107 ? -12.676 9.058 17.241 1.00 96.00 107 GLU A O 1
ATOM 817 N N . LEU A 1 108 ? -11.556 9.790 15.433 1.00 96.75 108 LEU A N 1
ATOM 818 C CA . LEU A 1 108 ? -12.223 8.904 14.476 1.00 96.75 108 LEU A CA 1
ATOM 819 C C . LEU A 1 108 ? -11.654 7.480 14.497 1.00 96.75 108 LEU A C 1
ATOM 821 O O . LEU A 1 108 ? -12.372 6.529 14.181 1.00 96.75 108 LEU A O 1
ATOM 825 N N . VAL A 1 109 ? -10.400 7.289 14.918 1.00 95.88 109 VAL A N 1
ATOM 826 C CA . VAL A 1 109 ? -9.751 5.965 14.925 1.00 95.88 109 VAL A CA 1
ATOM 827 C C . VAL A 1 109 ? -10.499 4.956 15.817 1.00 95.88 109 VAL A C 1
ATOM 829 O O . VAL A 1 109 ? -10.778 3.847 15.351 1.00 95.88 109 VAL A O 1
ATOM 832 N N . PRO A 1 110 ? -10.937 5.300 17.048 1.00 95.06 110 PRO A N 1
ATOM 833 C CA . PRO A 1 110 ? -11.809 4.430 17.838 1.00 95.06 110 PRO A CA 1
ATOM 834 C C . PRO A 1 110 ? -13.148 4.094 17.167 1.00 95.06 110 PRO A C 1
ATOM 836 O O . PRO A 1 110 ? -13.708 3.035 17.444 1.00 95.06 110 PRO A O 1
ATOM 839 N N . LEU A 1 111 ? -13.688 4.967 16.307 1.00 96.56 111 LEU A N 1
ATOM 840 C CA . LEU A 1 111 ? -14.927 4.691 15.572 1.00 96.56 111 LEU A CA 1
ATOM 841 C C . LEU A 1 111 ? -14.693 3.659 14.468 1.00 96.56 111 LEU A C 1
ATOM 843 O O . LEU A 1 111 ? -15.476 2.716 14.360 1.00 96.56 111 LEU A O 1
ATOM 847 N N . LEU A 1 112 ? -13.594 3.784 13.720 1.00 96.25 112 LEU A N 1
ATOM 848 C CA . LEU A 1 112 ? -13.174 2.787 12.731 1.00 96.25 112 LEU A CA 1
ATOM 849 C C . LEU A 1 112 ? -12.927 1.424 13.388 1.00 96.25 112 LEU A C 1
ATOM 851 O O . LEU A 1 112 ? -13.395 0.402 12.892 1.00 96.25 112 LEU A O 1
ATOM 855 N N . LEU A 1 113 ? -12.291 1.403 14.562 1.00 95.88 113 LEU A N 1
ATOM 856 C CA . LEU A 1 113 ? -12.040 0.170 15.311 1.00 95.88 113 LEU A CA 1
ATOM 857 C C . LEU A 1 113 ? -13.330 -0.594 15.665 1.00 95.88 113 LEU A C 1
ATOM 859 O O . LEU A 1 113 ? -13.323 -1.819 15.738 1.00 95.88 113 LEU A O 1
ATOM 863 N N . ARG A 1 114 ? -14.465 0.096 15.849 1.00 95.62 114 ARG A N 1
ATOM 864 C CA . ARG A 1 114 ? -15.765 -0.557 16.117 1.00 95.62 114 ARG A CA 1
ATOM 865 C C . ARG A 1 114 ? -16.302 -1.337 14.914 1.00 95.62 114 ARG A C 1
ATOM 867 O O . ARG A 1 114 ? -17.208 -2.147 15.097 1.00 95.62 114 ARG A O 1
ATOM 874 N N . LEU A 1 115 ? -15.774 -1.087 13.715 1.00 96.25 115 LEU A N 1
ATOM 875 C CA . LEU A 1 115 ? -16.129 -1.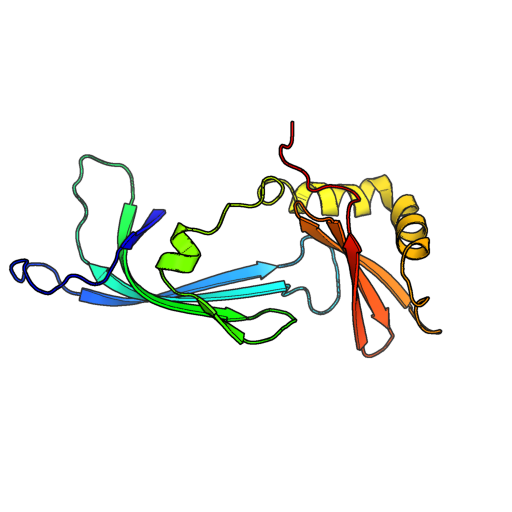794 12.486 1.00 96.25 115 LEU A CA 1
ATOM 876 C C . LEU A 1 115 ? -15.318 -3.086 12.295 1.00 96.25 115 LEU A C 1
ATOM 878 O O . LEU A 1 115 ? -15.702 -3.914 11.471 1.00 96.25 115 LEU A O 1
ATOM 882 N N . VAL A 1 116 ? -14.246 -3.290 13.066 1.00 96.00 116 VAL A N 1
ATOM 883 C CA . VAL A 1 116 ? -13.396 -4.486 12.989 1.00 96.00 116 VAL A CA 1
ATOM 884 C C . VAL A 1 116 ? -14.140 -5.721 13.503 1.00 96.00 116 VAL A C 1
ATOM 886 O O . VAL A 1 116 ? -14.614 -5.753 14.644 1.00 96.00 116 VAL A O 1
ATOM 889 N N . HIS A 1 117 ? -14.2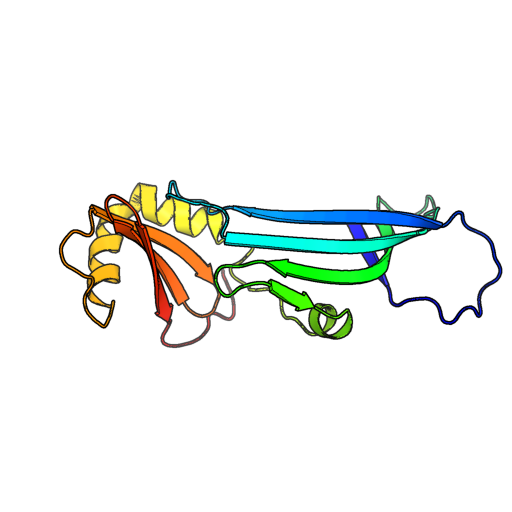28 -6.743 12.647 1.00 91.81 117 HIS A N 1
ATOM 890 C CA . HIS A 1 117 ? -14.828 -8.040 12.953 1.00 91.81 117 HIS A CA 1
ATOM 891 C C . HIS A 1 117 ? -13.928 -9.183 12.442 1.00 91.81 117 HIS A C 1
ATOM 893 O O . HIS A 1 117 ? -13.556 -9.151 11.271 1.00 91.81 117 HIS A O 1
ATOM 899 N N . PRO A 1 118 ? -13.626 -10.209 13.267 1.00 91.31 118 PRO A N 1
ATOM 900 C CA . PRO A 1 118 ? -14.002 -10.349 14.678 1.00 91.31 118 PRO A CA 1
ATOM 901 C C . PRO A 1 118 ? -13.414 -9.227 15.546 1.00 91.31 118 PRO A C 1
ATOM 903 O O . PRO A 1 118 ? -12.509 -8.515 15.127 1.00 91.31 118 PRO A O 1
ATOM 906 N N . ARG A 1 119 ? -13.981 -9.017 16.742 1.00 92.62 119 ARG A N 1
ATOM 907 C CA . ARG A 1 119 ? -13.475 -7.964 17.634 1.00 92.62 119 ARG A CA 1
ATOM 908 C C . ARG A 1 119 ? -12.003 -8.238 17.968 1.00 92.62 119 ARG A C 1
ATOM 910 O O . ARG A 1 119 ? -11.695 -9.402 18.234 1.00 92.62 119 ARG A O 1
ATOM 917 N N . PRO A 1 120 ? -11.155 -7.196 18.046 1.00 93.12 120 PRO A N 1
ATOM 918 C CA . PRO A 1 120 ? -9.755 -7.353 18.415 1.00 93.12 120 PRO A CA 1
ATOM 919 C C . PRO A 1 120 ? -9.584 -8.095 19.737 1.00 93.12 120 PRO A C 1
ATOM 921 O O . PRO A 1 120 ? -10.415 -7.978 20.650 1.00 93.12 120 PRO A O 1
ATOM 924 N N . GLU A 1 121 ? -8.485 -8.831 19.855 1.00 90.75 121 GLU A N 1
ATOM 925 C CA . GLU A 1 121 ? -8.169 -9.559 21.072 1.00 90.75 121 GLU A CA 1
ATOM 926 C C . GLU A 1 121 ? -7.926 -8.613 22.256 1.00 90.75 121 GLU A C 1
ATOM 928 O O . GLU A 1 121 ? -7.569 -7.435 22.127 1.00 90.75 121 GLU A O 1
ATOM 933 N N . ARG A 1 122 ? -8.114 -9.138 23.472 1.00 89.25 122 ARG A N 1
ATOM 934 C CA . ARG A 1 122 ? -7.782 -8.381 24.682 1.00 89.25 122 ARG A CA 1
ATOM 935 C C . ARG A 1 122 ? -6.274 -8.138 24.725 1.00 89.25 122 ARG A C 1
ATOM 937 O O . ARG A 1 122 ? -5.498 -9.065 24.546 1.00 89.25 122 ARG A O 1
ATOM 944 N N . GLY A 1 123 ? -5.874 -6.915 25.062 1.00 91.50 123 GLY A N 1
ATOM 945 C CA . GLY A 1 123 ? -4.461 -6.544 25.183 1.00 91.50 123 GLY A CA 1
ATOM 946 C C . GLY A 1 123 ? -3.912 -5.730 24.013 1.00 91.50 123 GLY A C 1
ATOM 947 O O . GLY A 1 123 ? -2.736 -5.378 24.052 1.00 91.50 123 GLY A O 1
ATOM 948 N N . MET A 1 124 ? -4.744 -5.387 23.022 1.00 95.50 124 MET A N 1
ATOM 949 C CA . MET A 1 124 ? -4.418 -4.356 22.033 1.00 95.50 124 MET A CA 1
ATOM 950 C C . MET A 1 124 ? -4.045 -3.053 22.757 1.00 95.50 124 MET A C 1
ATOM 952 O O . MET A 1 124 ? -4.812 -2.548 23.580 1.00 95.50 124 MET A O 1
ATOM 956 N N . THR A 1 125 ? -2.864 -2.516 22.465 1.00 95.12 125 THR A N 1
ATOM 957 C CA . THR A 1 125 ? -2.337 -1.292 23.079 1.00 95.12 125 THR A CA 1
ATOM 958 C C . THR A 1 125 ? -2.761 -0.047 22.317 1.00 95.12 125 THR A C 1
ATOM 960 O O . THR A 1 125 ? -3.009 0.990 22.930 1.00 95.12 125 THR A O 1
ATOM 963 N N . ARG A 1 126 ? -2.844 -0.134 20.985 1.00 94.56 126 ARG A N 1
ATOM 964 C CA . ARG A 1 126 ? -3.196 0.985 20.107 1.00 94.56 126 ARG A CA 1
ATOM 965 C C . ARG A 1 126 ? -3.715 0.467 18.765 1.00 94.56 126 ARG A C 1
ATOM 967 O O . ARG A 1 126 ? -3.290 -0.589 18.317 1.00 94.56 126 ARG A O 1
ATOM 974 N N . ALA A 1 127 ? -4.591 1.234 18.125 1.00 96.56 127 ALA A N 1
ATOM 975 C CA . ALA A 1 127 ? -4.923 1.084 16.711 1.00 96.56 127 ALA A CA 1
ATOM 976 C C . ALA A 1 127 ? -4.432 2.326 15.956 1.00 96.56 127 ALA A C 1
ATOM 978 O O . ALA A 1 127 ? -4.597 3.442 16.458 1.00 96.56 127 ALA A O 1
ATOM 979 N N . VAL A 1 128 ? -3.821 2.144 14.786 1.00 96.94 128 VAL A N 1
ATOM 980 C CA . VAL A 1 128 ? -3.278 3.239 13.968 1.00 96.94 128 VAL A CA 1
ATOM 981 C C . VAL A 1 128 ? -3.642 3.015 12.497 1.00 96.94 128 VAL A C 1
ATOM 983 O O . VAL A 1 128 ? -3.509 1.888 12.024 1.00 96.94 128 VAL A O 1
ATOM 986 N N . PRO A 1 129 ? -4.097 4.040 11.757 1.00 97.50 129 PRO A N 1
ATOM 987 C CA . PRO A 1 129 ? -4.275 3.942 10.309 1.00 97.50 129 PRO A CA 1
ATOM 988 C C . PRO A 1 129 ? -2.946 3.622 9.617 1.00 97.50 129 PRO A C 1
ATOM 990 O O . PRO A 1 129 ? -2.002 4.382 9.755 1.00 97.50 129 PRO A O 1
ATOM 993 N N . LEU A 1 130 ? -2.862 2.507 8.895 1.00 97.75 130 LEU A N 1
ATOM 994 C CA . LEU A 1 130 ? -1.637 2.036 8.237 1.00 97.75 130 LEU A CA 1
ATOM 995 C C . LEU A 1 130 ? -1.590 2.409 6.751 1.00 97.75 130 LEU A C 1
ATOM 997 O O . LEU A 1 130 ? -0.544 2.805 6.237 1.00 97.75 130 LEU A O 1
ATOM 1001 N N . ALA A 1 131 ? -2.710 2.217 6.061 1.00 97.38 131 ALA A N 1
ATOM 1002 C CA . ALA A 1 131 ? -2.833 2.406 4.622 1.00 97.38 131 ALA A CA 1
ATOM 1003 C C . ALA A 1 131 ? -4.268 2.795 4.256 1.00 97.38 131 ALA A C 1
ATOM 1005 O O . ALA A 1 131 ? -5.213 2.482 4.987 1.00 97.38 131 ALA A O 1
ATOM 1006 N N . MET A 1 132 ? -4.428 3.460 3.123 1.00 97.62 132 MET A N 1
ATOM 1007 C CA . MET A 1 132 ? -5.701 3.793 2.507 1.00 97.62 132 MET A CA 1
ATOM 1008 C C . MET A 1 132 ? -5.536 3.758 0.990 1.00 97.62 132 MET A C 1
ATOM 1010 O O . MET A 1 132 ? -4.643 4.378 0.429 1.00 97.62 132 MET A O 1
ATOM 1014 N N . ASP A 1 133 ? -6.434 3.052 0.325 1.00 96.62 133 ASP A N 1
ATOM 1015 C CA . ASP A 1 133 ? -6.483 2.973 -1.132 1.00 96.62 133 ASP A CA 1
ATOM 1016 C C . ASP A 1 133 ? -7.947 3.032 -1.576 1.00 96.62 133 ASP A C 1
ATOM 1018 O O . ASP A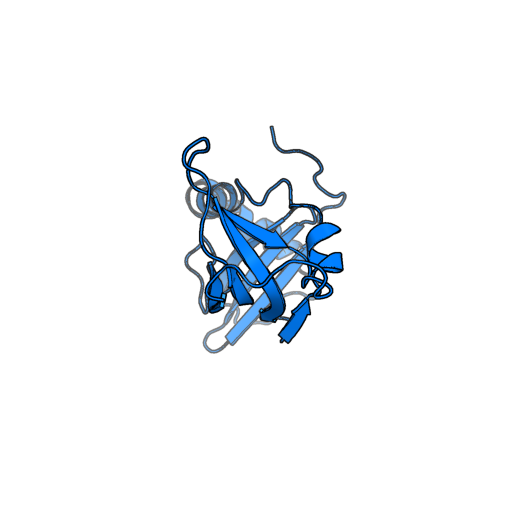 1 133 ? -8.858 3.155 -0.740 1.00 96.62 133 ASP A O 1
ATOM 1022 N N . ARG A 1 134 ? -8.200 2.930 -2.882 1.00 97.38 134 ARG A N 1
ATOM 1023 C CA . ARG A 1 134 ? -9.548 3.052 -3.439 1.00 97.38 134 ARG A CA 1
ATOM 1024 C C . ARG A 1 134 ? -10.576 2.117 -2.813 1.00 97.38 134 ARG A C 1
ATOM 1026 O O . ARG A 1 134 ? -11.765 2.417 -2.865 1.00 97.38 134 ARG A O 1
ATOM 1033 N N . TYR A 1 135 ? -10.164 0.995 -2.232 1.00 97.62 135 TYR A N 1
ATOM 1034 C CA . TYR A 1 135 ? -11.058 -0.027 -1.700 1.00 97.62 135 TYR A CA 1
ATOM 1035 C C . TYR A 1 135 ? -11.332 0.093 -0.200 1.00 97.62 135 TYR A C 1
ATOM 1037 O O . TYR A 1 135 ? -12.185 -0.640 0.301 1.00 97.62 135 TYR A O 1
ATOM 1045 N N . GLY A 1 136 ? -10.656 0.973 0.545 1.00 97.44 136 GLY A N 1
ATOM 1046 C CA . GLY A 1 136 ? -10.810 1.028 2.003 1.00 97.44 136 GLY A CA 1
ATOM 1047 C C . GLY A 1 136 ? -9.581 1.485 2.777 1.00 97.44 136 GLY A C 1
ATOM 1048 O O . GLY A 1 136 ? -8.586 1.922 2.203 1.00 97.44 136 GLY A O 1
ATOM 1049 N N . VAL A 1 137 ? -9.652 1.312 4.098 1.00 97.50 137 VAL A N 1
ATOM 1050 C CA . VAL A 1 137 ? -8.616 1.697 5.069 1.00 97.50 137 VAL A CA 1
ATOM 1051 C C . VAL A 1 137 ? -8.092 0.461 5.789 1.00 97.50 137 VAL A C 1
ATOM 1053 O O . VAL A 1 137 ? -8.872 -0.376 6.236 1.00 97.50 137 VAL A O 1
ATOM 1056 N N . THR A 1 138 ? -6.782 0.359 5.962 1.00 97.62 138 THR A N 1
ATOM 1057 C CA . THR A 1 138 ? -6.147 -0.663 6.801 1.00 97.62 138 THR A CA 1
ATOM 1058 C C . THR A 1 138 ? -5.757 -0.049 8.141 1.00 97.62 138 THR A C 1
ATOM 1060 O O . THR A 1 138 ? -5.101 0.991 8.181 1.00 97.62 138 THR A O 1
ATOM 1063 N N . LEU A 1 139 ? -6.140 -0.687 9.246 1.00 97.56 139 LEU A N 1
ATOM 1064 C CA . LEU A 1 139 ? -5.683 -0.339 10.591 1.00 97.56 139 LEU A CA 1
ATOM 1065 C C . LEU A 1 139 ? -4.643 -1.354 11.059 1.00 97.56 139 LEU A C 1
ATOM 1067 O O . LEU A 1 139 ? -4.900 -2.552 11.001 1.00 97.56 139 LEU A O 1
ATOM 1071 N N . ARG A 1 140 ? -3.526 -0.876 11.607 1.00 97.38 140 ARG A N 1
ATOM 1072 C CA . ARG A 1 140 ? -2.597 -1.698 12.380 1.00 97.38 140 ARG A CA 1
ATOM 1073 C C . ARG A 1 140 ? -3.008 -1.695 13.844 1.00 97.38 140 ARG A C 1
ATOM 1075 O O . ARG A 1 140 ? -3.054 -0.644 14.490 1.00 97.38 140 ARG A O 1
ATOM 1082 N N . LEU A 1 141 ? -3.309 -2.876 14.360 1.00 97.25 141 LEU A N 1
ATOM 1083 C CA . LEU A 1 141 ? -3.599 -3.144 15.759 1.00 97.25 141 LEU A CA 1
ATOM 1084 C C . LEU A 1 141 ? -2.302 -3.584 16.429 1.00 97.25 141 LEU A C 1
ATOM 1086 O O . LEU A 1 141 ? -1.770 -4.656 16.151 1.00 97.25 141 LEU A O 1
ATOM 1090 N N . GLU A 1 142 ? -1.764 -2.742 17.300 1.00 96.81 142 GLU A N 1
ATOM 1091 C CA . GLU A 1 142 ? -0.534 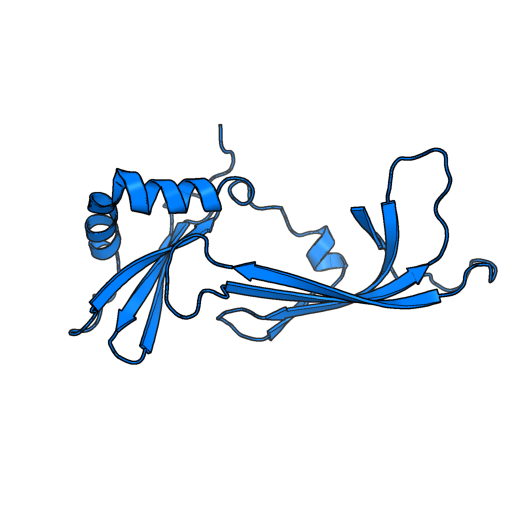-3.031 18.023 1.00 96.81 142 GLU A CA 1
ATOM 1092 C C . GLU A 1 142 ? -0.842 -3.739 19.342 1.00 96.81 142 GLU A C 1
ATOM 1094 O O . GLU A 1 142 ? -1.753 -3.362 20.083 1.00 96.81 142 GLU A O 1
ATOM 1099 N N . TYR A 1 143 ? -0.030 -4.743 19.644 1.00 96.44 143 TYR A N 1
ATOM 1100 C CA . TYR A 1 143 ? 0.013 -5.481 20.899 1.00 96.44 143 TYR A CA 1
ATOM 1101 C C . TYR A 1 143 ? 1.438 -5.367 21.478 1.00 96.44 143 TYR A C 1
ATOM 1103 O O . TYR A 1 143 ? 2.361 -4.942 20.777 1.00 96.44 143 TYR A O 1
ATOM 1111 N N . PRO A 1 144 ? 1.692 -5.767 22.739 1.00 94.69 144 PRO A N 1
ATOM 1112 C CA . PRO A 1 144 ? 3.009 -5.578 23.357 1.00 94.69 144 PRO A CA 1
ATOM 1113 C C . PRO A 1 144 ? 4.186 -6.146 22.540 1.00 94.69 144 PRO A C 1
ATOM 1115 O O . PRO A 1 144 ? 5.229 -5.500 22.412 1.00 94.69 144 PRO A O 1
ATOM 1118 N N . ASN A 1 145 ? 3.999 -7.323 21.933 1.00 92.44 145 ASN A N 1
ATOM 1119 C CA . ASN A 1 145 ? 5.051 -8.057 21.219 1.00 92.44 145 ASN A CA 1
ATOM 1120 C C . ASN A 1 145 ? 4.697 -8.397 19.762 1.00 92.44 145 ASN A C 1
ATOM 1122 O O . ASN A 1 145 ? 5.430 -9.148 19.128 1.00 92.44 145 ASN A O 1
ATOM 1126 N N . ALA A 1 146 ? 3.578 -7.892 19.246 1.00 94.50 146 ALA A N 1
ATOM 1127 C CA . ALA A 1 146 ? 3.071 -8.241 17.924 1.00 94.50 146 ALA A CA 1
ATOM 1128 C C . ALA A 1 146 ? 2.215 -7.103 17.363 1.00 94.50 146 ALA A C 1
ATOM 1130 O O . ALA A 1 146 ? 1.892 -6.147 18.069 1.00 94.50 146 ALA A O 1
ATOM 1131 N N . HIS A 1 147 ? 1.839 -7.224 16.100 1.00 95.31 147 HIS A N 1
ATOM 1132 C CA . HIS A 1 147 ? 0.812 -6.402 15.488 1.00 95.31 147 HIS A CA 1
ATOM 1133 C C . HIS A 1 147 ? -0.025 -7.261 14.539 1.00 95.31 147 HIS A C 1
ATOM 1135 O O . HIS A 1 147 ? 0.413 -8.330 14.117 1.00 95.31 147 HIS A O 1
ATOM 1141 N N . GLU A 1 148 ? -1.220 -6.785 14.231 1.00 95.06 148 GLU A N 1
ATOM 1142 C CA . GLU A 1 148 ? -2.125 -7.373 13.250 1.00 95.06 148 GLU A CA 1
ATOM 1143 C C . GLU A 1 148 ? -2.690 -6.251 12.388 1.00 95.06 148 GLU A C 1
ATOM 1145 O O . GLU A 1 148 ? -3.079 -5.208 12.916 1.00 95.06 148 GLU A O 1
ATOM 1150 N N . ASP A 1 149 ? -2.763 -6.471 11.081 1.00 96.00 149 ASP A N 1
ATOM 1151 C CA . ASP A 1 149 ? -3.373 -5.522 10.162 1.00 96.00 149 ASP A CA 1
ATOM 1152 C C . ASP A 1 149 ? -4.780 -5.970 9.805 1.00 96.00 149 ASP A C 1
ATOM 1154 O O . ASP A 1 149 ? -5.006 -7.101 9.378 1.00 96.00 149 ASP A O 1
ATOM 1158 N N . VAL A 1 150 ? -5.736 -5.061 9.969 1.00 96.56 150 VAL A N 1
ATOM 1159 C CA . VAL A 1 150 ? -7.140 -5.318 9.676 1.00 96.56 150 VAL A CA 1
ATOM 1160 C C . VAL A 1 150 ? -7.635 -4.342 8.628 1.00 96.56 150 VAL A C 1
ATOM 1162 O O . VAL A 1 150 ? -7.555 -3.122 8.789 1.00 96.56 150 VAL A O 1
ATOM 1165 N N . ARG A 1 151 ? -8.210 -4.896 7.562 1.00 96.44 151 ARG A N 1
ATOM 1166 C CA . ARG A 1 151 ? -8.798 -4.131 6.469 1.00 96.44 151 ARG A CA 1
ATOM 1167 C C . ARG A 1 151 ? -10.260 -3.785 6.746 1.00 96.44 151 ARG A C 1
ATOM 1169 O O . ARG A 1 151 ? -11.075 -4.657 7.038 1.00 96.44 151 ARG A O 1
ATOM 1176 N N . LEU A 1 152 ? -10.600 -2.511 6.584 1.00 97.75 152 LEU A N 1
ATOM 1177 C CA . LEU A 1 152 ? -11.957 -1.976 6.611 1.00 97.75 152 LEU A CA 1
ATOM 1178 C C . LEU A 1 152 ? -12.347 -1.550 5.187 1.00 97.75 152 LEU A C 1
ATOM 1180 O O . LEU A 1 152 ? -11.914 -0.486 4.736 1.00 97.75 152 LEU A O 1
ATOM 1184 N N . PRO A 1 153 ? -13.128 -2.364 4.454 1.00 97.62 153 PRO A N 1
ATOM 1185 C CA . PRO A 1 153 ? -13.488 -2.047 3.079 1.00 97.62 153 PRO A CA 1
ATOM 1186 C C . PRO A 1 153 ? -14.470 -0.874 3.020 1.00 97.62 153 PRO A C 1
ATOM 1188 O O . PRO A 1 153 ? -15.396 -0.771 3.831 1.00 97.62 153 PRO A O 1
ATOM 1191 N N . PHE A 1 154 ? -14.313 -0.017 2.015 1.00 96.56 154 PHE A N 1
ATOM 1192 C CA . PHE A 1 154 ? -15.354 0.929 1.648 1.00 96.56 154 PHE A CA 1
ATOM 1193 C C . PHE A 1 154 ? -16.539 0.191 1.011 1.00 96.56 154 PHE A C 1
ATOM 1195 O O . PHE A 1 154 ? -16.353 -0.811 0.318 1.00 96.56 154 PHE A O 1
ATOM 1202 N N . PRO A 1 155 ? -17.777 0.690 1.183 1.00 95.69 155 PRO A N 1
ATOM 1203 C CA . PRO A 1 155 ? -18.944 0.097 0.533 1.00 95.69 155 PRO A CA 1
ATOM 1204 C C . PRO A 1 155 ? -18.872 0.113 -1.000 1.00 95.69 155 PRO A C 1
ATOM 1206 O O . PRO A 1 155 ? -19.537 -0.690 -1.652 1.00 95.69 155 PRO A O 1
ATOM 1209 N N . ARG A 1 156 ? -18.118 1.059 -1.575 1.00 96.50 156 ARG A N 1
ATOM 1210 C CA . ARG A 1 156 ? -17.832 1.172 -3.009 1.00 96.50 156 ARG A CA 1
ATOM 1211 C C . ARG A 1 156 ? -16.411 1.703 -3.210 1.00 96.50 156 ARG A C 1
ATOM 1213 O O . ARG A 1 156 ? -15.988 2.513 -2.383 1.00 96.50 156 ARG A O 1
ATOM 1220 N N . PRO A 1 157 ? -15.717 1.301 -4.289 1.00 96.69 157 PRO A N 1
ATOM 1221 C CA . PRO A 1 157 ? -14.412 1.853 -4.612 1.00 96.69 157 PRO A CA 1
ATOM 1222 C C . PRO A 1 157 ? -14.481 3.358 -4.879 1.00 96.69 157 PRO A C 1
ATOM 1224 O O . PRO A 1 157 ? -15.432 3.837 -5.500 1.00 96.69 157 PRO A O 1
ATOM 1227 N N . VAL A 1 158 ? -13.461 4.085 -4.437 1.00 96.00 158 VAL A N 1
ATOM 1228 C CA . VAL A 1 158 ? -13.236 5.485 -4.804 1.00 96.00 158 VAL A CA 1
ATOM 1229 C C . VAL A 1 158 ? -12.685 5.526 -6.228 1.00 96.00 158 VAL A C 1
ATOM 1231 O O . VAL A 1 158 ? -11.720 4.838 -6.542 1.00 96.00 158 VAL A O 1
ATOM 1234 N N . THR A 1 159 ? -13.308 6.303 -7.107 1.00 93.50 159 THR A N 1
ATOM 1235 C CA . THR A 1 159 ? -12.892 6.411 -8.517 1.00 93.50 159 THR A CA 1
ATOM 1236 C C . THR A 1 159 ? -12.105 7.681 -8.808 1.00 93.50 159 THR A C 1
ATOM 1238 O O . THR A 1 159 ? -11.325 7.707 -9.751 1.00 93.50 159 THR A O 1
ATOM 1241 N N . GLU A 1 160 ? -12.300 8.722 -8.003 1.00 88.75 160 GLU A N 1
ATOM 1242 C CA . GLU A 1 160 ? -11.685 10.035 -8.172 1.00 88.75 160 GLU A CA 1
ATOM 1243 C C . GLU A 1 160 ? -11.524 10.722 -6.812 1.00 88.75 160 GLU A C 1
ATOM 1245 O O . GLU A 1 160 ? -12.266 10.439 -5.866 1.00 88.75 160 GLU A O 1
ATOM 1250 N N . ILE A 1 161 ? -10.518 11.586 -6.722 1.00 81.38 161 ILE A N 1
ATOM 1251 C CA . ILE A 1 161 ? -10.227 12.447 -5.577 1.00 81.38 161 ILE A CA 1
ATOM 1252 C C . ILE A 1 161 ? -10.242 13.873 -6.139 1.00 81.38 161 ILE A C 1
ATOM 1254 O O . ILE A 1 161 ? -9.518 14.137 -7.101 1.00 81.38 161 ILE A O 1
ATOM 1258 N N . ASP A 1 162 ? -11.090 14.739 -5.581 1.00 66.56 162 ASP A N 1
ATOM 1259 C CA . ASP A 1 162 ? -11.184 16.165 -5.942 1.00 66.56 162 ASP A CA 1
ATOM 1260 C C . ASP A 1 162 ? -9.985 16.988 -5.435 1.00 66.56 162 ASP A C 1
ATOM 1262 O O . ASP A 1 162 ? -9.491 16.705 -4.315 1.00 66.56 162 ASP A O 1
#

Radius of gyration: 20.46 Å; chains: 1; bounding box: 46×29×60 Å